Protein AF-A0A1S3DI60-F1 (afdb_monomer)

InterPro domains:
  IPR044938 Enhancer of mRNA-decapping protein 4, conserved C-terminal domain superfamily [G3DSA:1.10.220.100] (53-139)
  IPR045152 Enhancer of mRNA-decapping protein 4-like [PTHR15598] (5-137)
  IPR049404 Enhancer of mRNA-decapping protein 4, C-terminal [PF21289] (8-128)

Sequence (140 aa):
MQLIQNQIKSFLSKKQYNAAFQQALTAQNLSLVLYVCENVDPSTLFDINPCPLEQPVLISLIQQIGGDLANQSILKCSYIDEALGALDIQHSSTREHVPKVLLSTLTKLKSFSVAQPNHPAIKHVKKLERVIQGVLRDFE

Solvent-accessible surface area (backbone atoms only — not comparable to full-atom 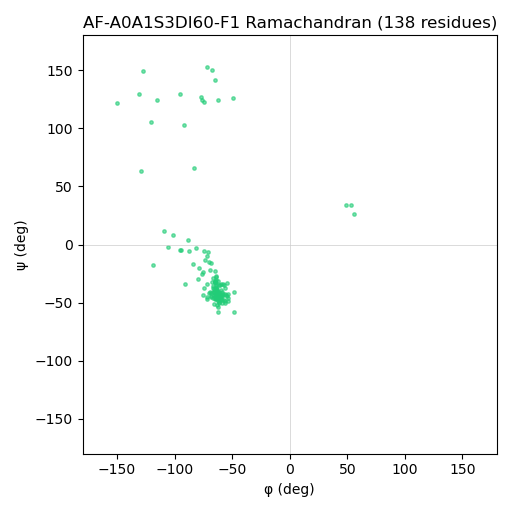values): 7930 Å² total; per-residue (Å²): 115,69,67,62,55,52,51,33,52,55,25,52,77,70,67,36,53,38,61,25,51,46,56,21,57,74,64,73,35,68,71,50,41,48,52,52,56,75,75,42,58,56,68,70,51,64,68,37,85,75,60,62,59,50,69,68,50,40,54,52,47,41,45,59,48,44,66,56,60,92,63,65,35,54,62,43,44,52,45,41,54,54,41,57,73,71,52,62,73,80,39,86,93,39,41,84,50,48,58,60,44,48,54,54,31,43,53,44,44,52,53,48,48,69,77,39,70,84,45,92,42,37,68,52,44,58,48,49,46,52,51,48,57,51,60,50,59,80,75,113

Structure (mmCIF, N/CA/C/O backbone):
data_AF-A0A1S3DI60-F1
#
_entry.id   AF-A0A1S3DI60-F1
#
loop_
_atom_site.group_PDB
_atom_site.id
_atom_site.type_symbol
_atom_site.label_atom_id
_atom_site.label_alt_id
_atom_site.label_comp_id
_atom_site.label_asym_id
_atom_site.label_entity_id
_atom_site.label_seq_id
_atom_site.pdbx_PDB_ins_code
_atom_site.Cartn_x
_atom_site.Cartn_y
_atom_site.Cartn_z
_atom_site.occupancy
_atom_site.B_iso_or_equiv
_atom_site.auth_seq_id
_atom_site.auth_comp_id
_atom_site.auth_asym_id
_atom_site.auth_atom_id
_atom_site.pdbx_PDB_model_num
ATOM 1 N N . MET A 1 1 ? 9.057 10.406 17.364 1.00 57.44 1 MET A N 1
ATOM 2 C CA . MET A 1 1 ? 8.714 9.233 16.521 1.00 57.44 1 MET A CA 1
ATOM 3 C C . MET A 1 1 ? 8.063 8.082 17.293 1.00 57.44 1 MET A C 1
ATOM 5 O O . MET A 1 1 ? 7.068 7.573 16.801 1.00 57.44 1 MET A O 1
ATOM 9 N N . GLN A 1 2 ? 8.536 7.691 18.488 1.00 69.31 2 GLN A N 1
ATOM 10 C CA . GLN A 1 2 ? 7.990 6.525 19.220 1.00 69.31 2 GLN A CA 1
ATOM 11 C C . GLN A 1 2 ? 6.489 6.607 19.572 1.00 69.31 2 GLN A C 1
ATOM 13 O O . GLN A 1 2 ? 5.805 5.589 19.534 1.00 69.31 2 GLN A O 1
ATOM 18 N N . LEU A 1 3 ? 5.946 7.798 19.864 1.00 81.81 3 LEU A N 1
ATOM 19 C CA . LEU A 1 3 ? 4.536 7.943 20.261 1.00 81.81 3 LEU A CA 1
ATOM 20 C C . LEU A 1 3 ? 3.556 7.552 19.139 1.00 81.81 3 LEU A C 1
ATOM 22 O O . LEU A 1 3 ? 2.615 6.802 19.381 1.00 81.81 3 LEU A O 1
ATOM 26 N N . ILE A 1 4 ? 3.816 8.006 17.909 1.00 87.19 4 ILE A N 1
ATOM 27 C CA . ILE A 1 4 ? 2.961 7.728 16.744 1.00 87.19 4 ILE A CA 1
ATOM 28 C C . ILE A 1 4 ? 2.975 6.230 16.428 1.00 87.19 4 ILE A C 1
ATOM 30 O O . ILE A 1 4 ? 1.930 5.623 16.219 1.00 87.19 4 ILE A O 1
ATOM 34 N N . GLN A 1 5 ? 4.153 5.604 16.466 1.00 87.56 5 GLN A N 1
ATOM 35 C CA . GLN A 1 5 ? 4.272 4.167 16.234 1.00 87.56 5 GLN A CA 1
ATOM 36 C C . GLN A 1 5 ? 3.540 3.346 17.310 1.00 87.56 5 GLN A C 1
ATOM 38 O O . GLN A 1 5 ? 2.918 2.337 16.989 1.00 87.56 5 GLN A O 1
ATOM 43 N N . ASN A 1 6 ? 3.556 3.781 18.574 1.00 90.56 6 ASN A N 1
ATOM 44 C CA . ASN A 1 6 ? 2.796 3.127 19.644 1.00 90.56 6 ASN A CA 1
ATOM 45 C C . ASN A 1 6 ? 1.278 3.259 19.446 1.00 90.56 6 ASN A C 1
ATOM 47 O O . ASN A 1 6 ? 0.544 2.302 19.691 1.00 90.56 6 ASN A O 1
ATOM 51 N N . GLN A 1 7 ? 0.804 4.410 18.960 1.00 92.31 7 GLN A N 1
ATOM 52 C CA . GLN A 1 7 ? -0.604 4.595 18.592 1.00 92.31 7 GLN A CA 1
ATOM 53 C C . GLN A 1 7 ? -0.999 3.684 17.427 1.00 92.31 7 GLN A C 1
ATOM 55 O O . GLN A 1 7 ? -1.996 2.975 17.527 1.00 92.31 7 GLN A O 1
ATOM 60 N N . ILE A 1 8 ? -0.177 3.621 16.377 1.00 93.88 8 ILE A N 1
ATOM 61 C CA . ILE A 1 8 ? -0.371 2.704 15.246 1.00 93.88 8 ILE A CA 1
ATOM 62 C C . ILE A 1 8 ? -0.459 1.254 15.735 1.00 93.88 8 ILE A C 1
ATOM 64 O O . ILE A 1 8 ? -1.405 0.552 15.392 1.00 93.88 8 ILE A O 1
ATOM 68 N N . LYS A 1 9 ? 0.468 0.810 16.593 1.00 93.31 9 LYS A N 1
ATOM 69 C CA . LYS A 1 9 ? 0.432 -0.536 17.193 1.00 93.31 9 LYS A CA 1
ATOM 70 C C . LYS A 1 9 ? -0.875 -0.807 17.942 1.00 93.31 9 LYS A C 1
ATOM 72 O O . LYS A 1 9 ? -1.433 -1.891 17.815 1.00 93.31 9 LYS A O 1
ATOM 77 N N . SER A 1 10 ? -1.363 0.175 18.701 1.00 94.88 10 SER A N 1
ATOM 78 C CA . SER A 1 10 ? -2.636 0.083 19.426 1.00 94.88 10 SER A CA 1
ATOM 79 C C . SER A 1 10 ? -3.838 -0.024 18.480 1.00 94.88 10 SER A C 1
ATOM 81 O O . SER A 1 10 ? -4.749 -0.809 18.730 1.00 94.88 10 SER A O 1
ATOM 83 N N . PHE A 1 11 ? -3.837 0.711 17.364 1.00 95.62 11 PHE A N 1
ATOM 84 C CA . PHE A 1 11 ? -4.875 0.578 16.340 1.00 95.62 11 PHE A CA 1
ATOM 85 C C . PHE A 1 11 ? -4.832 -0.794 15.660 1.00 95.62 11 PHE A C 1
ATOM 87 O O . PHE A 1 11 ? -5.870 -1.437 15.517 1.00 95.62 11 PHE A O 1
ATOM 94 N N . LEU A 1 12 ? -3.639 -1.282 15.311 1.00 94.00 12 LEU A N 1
ATOM 95 C CA . LEU A 1 12 ? -3.457 -2.590 14.678 1.00 94.00 12 LEU A CA 1
ATOM 96 C C . LEU A 1 12 ? -3.910 -3.747 15.576 1.00 94.00 12 LEU A C 1
ATOM 98 O O . LEU A 1 12 ? -4.613 -4.636 15.101 1.00 94.00 12 LEU A O 1
ATOM 102 N N . SER A 1 13 ? -3.596 -3.719 16.876 1.00 93.56 13 SER A N 1
ATOM 103 C CA . SER A 1 13 ? -4.039 -4.769 17.809 1.00 93.56 13 SER A CA 1
ATOM 104 C C . SER A 1 13 ? -5.561 -4.818 17.972 1.00 93.56 13 SER A C 1
ATOM 106 O O . SER A 1 13 ? -6.129 -5.884 18.203 1.00 93.56 13 SER A O 1
ATOM 108 N N . LYS A 1 14 ? -6.232 -3.677 17.790 1.00 93.88 14 LYS A N 1
ATOM 109 C CA . LYS A 1 14 ? -7.695 -3.550 17.787 1.00 93.88 14 LYS A CA 1
ATOM 110 C C . LYS A 1 14 ? -8.326 -3.768 16.409 1.00 93.88 14 LYS A C 1
ATOM 112 O O . LYS A 1 14 ? -9.531 -3.577 16.276 1.00 93.88 14 LYS A O 1
ATOM 117 N N . LYS A 1 15 ? -7.537 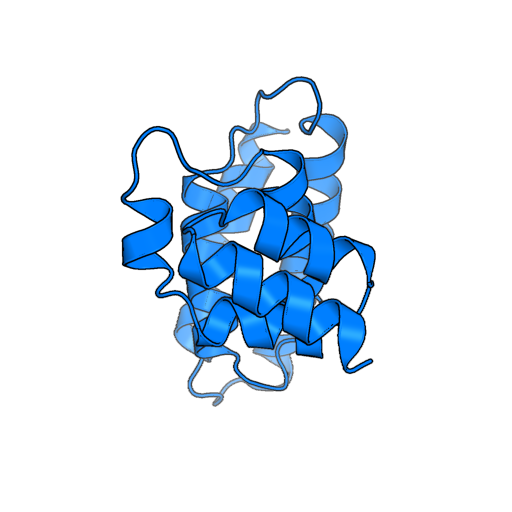-4.129 15.386 1.00 90.94 15 LYS A N 1
ATOM 118 C CA . LYS A 1 15 ? -7.968 -4.239 13.978 1.00 90.94 15 LYS A CA 1
ATOM 119 C C . LYS A 1 15 ? -8.591 -2.948 13.421 1.00 90.94 15 LYS A C 1
ATOM 121 O O . LYS A 1 15 ? -9.386 -2.977 12.488 1.00 90.94 15 LYS A O 1
ATOM 126 N N . GLN A 1 16 ? -8.223 -1.794 13.977 1.00 94.44 16 GLN A N 1
ATOM 127 C CA . GLN A 1 16 ? -8.642 -0.476 13.499 1.00 94.44 16 GLN A CA 1
ATOM 128 C C . GLN A 1 16 ? -7.733 -0.036 12.344 1.00 94.44 16 GLN A C 1
ATOM 130 O O . GLN A 1 16 ? -6.954 0.910 12.470 1.00 94.44 16 GLN A O 1
ATOM 135 N N . TYR A 1 17 ? -7.801 -0.758 11.222 1.00 95.31 17 TYR A N 1
ATOM 136 C CA . TYR A 1 17 ? -6.876 -0.585 10.099 1.00 95.31 17 TYR A CA 1
ATOM 137 C C . TYR A 1 17 ? -6.922 0.827 9.509 1.00 95.31 17 TYR A C 1
ATOM 139 O O . TYR A 1 17 ? -5.866 1.441 9.372 1.00 95.31 17 TYR A O 1
ATOM 147 N N . ASN A 1 18 ? -8.115 1.382 9.253 1.00 94.88 18 ASN A N 1
ATOM 148 C CA . ASN A 1 18 ? -8.249 2.744 8.720 1.00 94.88 18 ASN A CA 1
ATOM 149 C C . ASN A 1 18 ? -7.492 3.767 9.572 1.00 94.88 18 ASN A C 1
ATOM 151 O O . ASN A 1 18 ? -6.687 4.531 9.053 1.00 94.88 18 ASN A O 1
ATOM 155 N N . ALA A 1 19 ? -7.688 3.723 10.894 1.00 95.31 19 ALA A N 1
ATOM 156 C CA . ALA A 1 19 ? -7.037 4.636 11.827 1.00 95.31 19 ALA A CA 1
ATOM 157 C C . ALA A 1 19 ? -5.510 4.454 11.839 1.00 95.31 19 ALA A C 1
ATOM 159 O O . ALA A 1 19 ? -4.773 5.438 11.884 1.00 95.31 19 ALA A O 1
ATOM 160 N N . ALA A 1 20 ? -5.023 3.211 11.751 1.00 95.94 20 ALA A N 1
ATOM 161 C CA . ALA A 1 20 ? -3.592 2.924 11.670 1.00 95.94 20 ALA A CA 1
ATOM 162 C C . ALA A 1 20 ? -2.963 3.523 10.399 1.00 95.94 20 ALA A C 1
ATOM 164 O O . ALA A 1 20 ? -1.951 4.224 10.484 1.00 95.94 20 ALA A O 1
ATOM 165 N N . PHE A 1 21 ? -3.585 3.296 9.238 1.00 95.44 21 PHE A N 1
ATOM 166 C CA . PHE A 1 21 ? -3.131 3.853 7.963 1.00 95.44 21 PHE A CA 1
ATOM 167 C C . PHE A 1 21 ? -3.238 5.376 7.944 1.00 95.44 21 PHE A C 1
ATOM 169 O O . PHE A 1 21 ? -2.270 6.047 7.604 1.00 95.44 21 PHE A O 1
ATOM 176 N N . GLN A 1 22 ? -4.366 5.940 8.370 1.00 95.06 22 GLN A N 1
ATOM 177 C CA . GLN A 1 22 ? -4.576 7.384 8.423 1.00 95.06 22 GLN A CA 1
ATOM 178 C C . GLN A 1 22 ? -3.532 8.072 9.309 1.00 95.06 22 GLN A C 1
ATOM 180 O O . GLN A 1 22 ? -2.946 9.080 8.907 1.00 95.06 22 GLN A O 1
ATOM 185 N N . GLN A 1 23 ? -3.238 7.505 10.482 1.00 94.50 23 GLN A N 1
ATOM 186 C CA . GLN A 1 23 ? -2.213 8.022 11.387 1.00 94.50 23 GLN A CA 1
ATOM 187 C C . GLN A 1 23 ? -0.811 7.988 10.758 1.00 94.50 23 GLN A C 1
ATOM 189 O O . GLN A 1 23 ? -0.045 8.943 10.912 1.00 94.50 23 GLN A O 1
ATOM 194 N N . ALA A 1 24 ? -0.472 6.913 10.040 1.00 93.81 24 ALA A N 1
ATOM 195 C CA . ALA A 1 24 ? 0.805 6.790 9.341 1.00 93.81 24 ALA A CA 1
ATOM 196 C C . ALA A 1 24 ? 0.918 7.768 8.158 1.00 93.81 24 ALA A C 1
ATOM 198 O O . ALA A 1 24 ? 1.928 8.459 8.021 1.00 93.81 24 ALA A O 1
ATOM 199 N N . LEU A 1 25 ? -0.134 7.876 7.343 1.00 93.19 25 LEU A N 1
ATOM 200 C CA . LEU A 1 25 ? -0.179 8.733 6.157 1.00 93.19 25 LEU A CA 1
ATOM 201 C C . LEU A 1 25 ? -0.121 10.218 6.530 1.00 93.19 25 LEU A C 1
ATOM 203 O O . LEU A 1 25 ? 0.615 10.979 5.901 1.00 93.19 25 LEU A O 1
ATOM 207 N N . THR A 1 26 ? -0.823 10.619 7.594 1.00 92.19 26 THR A N 1
ATOM 208 C CA . THR A 1 26 ? -0.842 12.008 8.092 1.00 92.19 26 THR A CA 1
ATOM 209 C C . THR A 1 26 ? 0.521 12.437 8.635 1.00 92.19 26 THR A C 1
ATOM 211 O O . THR A 1 26 ? 0.892 13.605 8.548 1.00 92.19 26 THR A O 1
ATOM 214 N N . ALA A 1 27 ? 1.312 11.489 9.146 1.00 90.62 27 ALA A N 1
ATOM 215 C CA . ALA A 1 27 ? 2.678 11.750 9.588 1.00 90.62 27 ALA A CA 1
ATOM 216 C C . ALA A 1 27 ? 3.657 12.011 8.424 1.00 90.62 27 ALA A C 1
ATOM 218 O O . ALA A 1 27 ? 4.812 12.344 8.691 1.00 90.62 27 ALA A O 1
ATOM 219 N N . GLN A 1 28 ? 3.220 11.846 7.162 1.00 86.75 28 GLN A N 1
ATOM 220 C CA . GLN A 1 28 ? 4.018 12.032 5.939 1.00 86.75 28 GLN A CA 1
ATOM 221 C C . GLN A 1 28 ? 5.370 11.303 5.991 1.00 86.75 28 GLN A C 1
ATOM 223 O O . GLN A 1 28 ? 6.383 11.769 5.473 1.00 86.75 28 GLN A O 1
ATOM 228 N N . ASN A 1 29 ? 5.391 10.150 6.659 1.00 88.69 29 ASN A N 1
ATOM 229 C CA . ASN A 1 29 ? 6.594 9.372 6.888 1.00 88.69 29 ASN A CA 1
ATOM 230 C C . ASN A 1 29 ? 6.413 7.984 6.279 1.00 88.69 29 ASN A C 1
ATOM 232 O O . ASN A 1 29 ? 5.725 7.130 6.844 1.00 88.69 29 ASN A O 1
ATOM 236 N N . LEU A 1 30 ? 7.081 7.756 5.147 1.00 89.94 30 LEU A N 1
ATOM 237 C CA . LEU A 1 30 ? 7.002 6.493 4.419 1.00 89.94 30 LEU A CA 1
ATOM 238 C C . LEU A 1 30 ? 7.418 5.297 5.285 1.00 89.94 30 LEU A C 1
ATOM 240 O O . LEU A 1 30 ? 6.822 4.234 5.161 1.00 89.94 30 LEU A O 1
ATOM 244 N N . SER A 1 31 ? 8.369 5.459 6.208 1.00 90.81 31 SER A N 1
ATOM 245 C CA . SER A 1 31 ? 8.776 4.378 7.114 1.00 90.81 31 SER A CA 1
ATOM 246 C C . SER A 1 31 ? 7.649 3.954 8.059 1.00 90.81 31 SER A C 1
ATOM 248 O O . SER A 1 31 ? 7.555 2.779 8.396 1.00 90.81 31 SER A O 1
ATOM 250 N N . LEU A 1 32 ? 6.769 4.876 8.473 1.00 92.56 32 LEU A N 1
ATOM 251 C CA . LEU A 1 32 ? 5.591 4.531 9.279 1.00 92.56 32 LEU A CA 1
ATOM 252 C C . LEU A 1 32 ? 4.512 3.843 8.442 1.00 92.56 32 LEU A C 1
ATOM 254 O O . LEU A 1 32 ? 3.870 2.921 8.933 1.00 92.56 32 LEU A O 1
ATOM 258 N N . VAL A 1 33 ? 4.326 4.260 7.189 1.00 93.88 33 VAL A N 1
ATOM 259 C CA . VAL A 1 33 ? 3.393 3.589 6.273 1.00 93.88 33 VAL A CA 1
ATOM 260 C C . VAL A 1 33 ? 3.864 2.171 5.981 1.00 93.88 33 VAL A C 1
ATOM 262 O O . VAL A 1 33 ? 3.082 1.237 6.104 1.00 93.88 33 VAL A O 1
ATOM 265 N N . LEU A 1 34 ? 5.154 1.990 5.689 1.00 93.25 34 LEU A N 1
ATOM 266 C CA . LEU A 1 34 ? 5.733 0.666 5.480 1.00 93.25 34 LEU A CA 1
ATOM 267 C C . LEU A 1 34 ? 5.666 -0.187 6.739 1.00 93.25 34 LEU A C 1
ATOM 269 O O . LEU A 1 34 ? 5.311 -1.351 6.638 1.00 93.25 34 LEU A O 1
ATOM 273 N N . TYR A 1 35 ? 5.877 0.397 7.921 1.00 93.75 35 TYR A N 1
ATOM 274 C CA . TYR A 1 35 ? 5.649 -0.311 9.178 1.00 93.75 35 TYR A CA 1
ATOM 275 C C . TYR A 1 35 ? 4.215 -0.862 9.271 1.00 93.75 35 TYR A C 1
ATOM 277 O O . TYR A 1 35 ? 4.031 -2.009 9.667 1.00 93.75 35 TYR A O 1
ATOM 285 N N . VAL A 1 36 ? 3.190 -0.089 8.890 1.00 94.62 36 VAL A N 1
ATOM 286 C CA . VAL A 1 36 ? 1.806 -0.598 8.848 1.00 94.62 36 VAL A CA 1
ATOM 287 C C . VAL A 1 36 ? 1.665 -1.712 7.808 1.00 94.62 36 VAL A C 1
ATOM 289 O O . VAL A 1 36 ? 1.131 -2.767 8.140 1.00 94.62 36 VAL A O 1
ATOM 292 N N . CYS A 1 37 ? 2.184 -1.507 6.594 1.00 94.31 37 CYS A N 1
ATOM 293 C CA . CYS A 1 37 ? 2.121 -2.485 5.505 1.00 94.31 37 CYS A CA 1
ATOM 294 C C . CYS A 1 37 ? 2.852 -3.802 5.810 1.00 94.31 37 CYS A C 1
ATOM 296 O O . CYS A 1 37 ? 2.464 -4.848 5.318 1.00 94.31 37 CYS A O 1
ATOM 298 N N . GLU A 1 38 ? 3.923 -3.777 6.599 1.00 94.12 38 GLU A N 1
ATOM 299 C CA . GLU A 1 38 ? 4.654 -4.984 7.005 1.00 94.12 38 GLU A CA 1
ATOM 300 C C . GLU A 1 38 ? 3.914 -5.775 8.093 1.00 94.12 38 GLU A C 1
ATOM 302 O O . GLU A 1 38 ? 4.119 -6.978 8.236 1.00 94.12 38 GLU A O 1
ATOM 307 N N . ASN A 1 39 ? 3.073 -5.104 8.886 1.00 94.06 39 ASN A N 1
ATOM 308 C CA . ASN A 1 39 ? 2.342 -5.710 10.003 1.00 94.06 39 ASN A CA 1
ATOM 309 C C . ASN A 1 39 ? 0.931 -6.179 9.620 1.00 94.06 39 ASN A C 1
ATOM 311 O O . ASN A 1 39 ? 0.229 -6.750 10.457 1.00 94.06 39 ASN A O 1
ATOM 315 N N . VAL A 1 40 ? 0.495 -5.915 8.390 1.00 94.19 40 VAL A N 1
ATOM 316 C CA . VAL A 1 40 ? -0.827 -6.278 7.885 1.00 94.19 40 VAL A CA 1
ATOM 317 C C . VAL A 1 40 ? -0.637 -6.961 6.539 1.00 94.19 40 VAL A C 1
ATOM 319 O O . VAL A 1 40 ? 0.056 -6.441 5.678 1.00 94.19 40 VAL A O 1
ATOM 322 N N . ASP A 1 41 ? -1.233 -8.133 6.344 1.00 93.00 41 ASP A N 1
ATOM 323 C CA . ASP A 1 41 ? -1.188 -8.773 5.032 1.00 93.00 41 ASP A CA 1
ATOM 324 C C . ASP A 1 41 ? -2.201 -8.086 4.094 1.00 93.00 41 ASP A C 1
ATOM 326 O O . ASP A 1 41 ? -3.371 -7.956 4.478 1.00 93.00 41 ASP A O 1
ATOM 330 N N . PRO A 1 42 ? -1.789 -7.618 2.898 1.00 92.69 42 PRO A N 1
ATOM 331 C CA . PRO A 1 42 ? -2.674 -6.886 2.001 1.00 92.69 42 PRO A CA 1
ATOM 332 C C . PRO A 1 42 ? -3.875 -7.736 1.570 1.00 92.69 42 PRO A C 1
ATOM 334 O O . PRO A 1 42 ? -4.998 -7.252 1.665 1.00 92.69 42 PRO A O 1
ATOM 337 N N . SER A 1 43 ? -3.692 -9.010 1.215 1.00 90.38 43 SER A N 1
ATOM 338 C CA . SER A 1 43 ? -4.813 -9.867 0.812 1.00 90.38 43 SER A CA 1
ATOM 339 C C . SER A 1 43 ? -5.831 -10.015 1.946 1.00 90.38 43 SER A C 1
ATOM 341 O O . SER A 1 43 ? -7.017 -9.782 1.740 1.00 90.38 43 SER A O 1
ATOM 343 N N . THR A 1 44 ? -5.382 -10.245 3.187 1.00 91.00 44 THR A N 1
ATOM 344 C CA . THR A 1 44 ? -6.310 -10.313 4.335 1.00 91.00 44 THR A CA 1
ATOM 345 C C . THR A 1 44 ? -7.022 -8.995 4.640 1.00 91.00 44 THR A C 1
ATOM 347 O O . THR A 1 44 ? -8.147 -9.011 5.134 1.00 91.00 44 THR A O 1
ATOM 350 N N . LEU A 1 45 ? -6.372 -7.853 4.397 1.00 94.00 45 LEU A N 1
ATOM 351 C CA . LEU A 1 45 ? -6.944 -6.535 4.659 1.00 94.00 45 LEU A CA 1
ATOM 352 C C . LEU A 1 45 ? -8.045 -6.196 3.655 1.00 94.00 45 LEU A C 1
ATOM 354 O O . LEU A 1 45 ? -9.092 -5.683 4.050 1.00 94.00 45 LEU A O 1
ATOM 358 N N . PHE A 1 46 ? -7.783 -6.455 2.375 1.00 93.31 46 PHE A N 1
ATOM 359 C CA . PHE A 1 46 ? -8.675 -6.117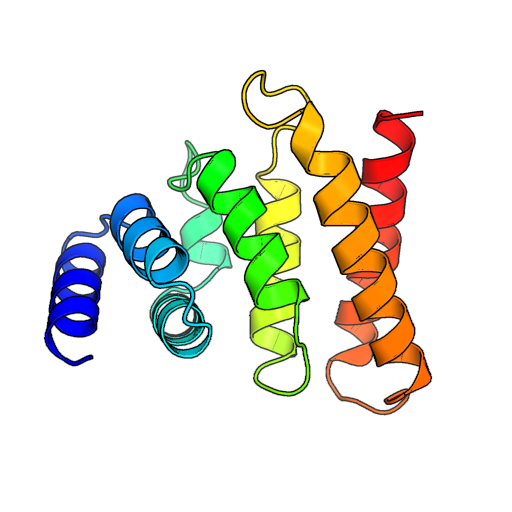 1.270 1.00 93.31 46 PHE A CA 1
ATOM 360 C C . PHE A 1 46 ? -9.770 -7.175 1.031 1.00 93.31 46 PHE A C 1
ATOM 362 O O . PHE A 1 46 ? -10.806 -6.833 0.468 1.00 93.31 46 PHE A O 1
ATOM 369 N N . ASP A 1 47 ? -9.624 -8.398 1.563 1.00 92.31 47 ASP A N 1
ATOM 370 C CA . ASP A 1 47 ? -10.689 -9.421 1.609 1.00 92.31 47 ASP A CA 1
ATOM 371 C C . ASP A 1 47 ? -11.835 -9.079 2.589 1.00 92.31 47 ASP A C 1
ATOM 373 O O . ASP A 1 47 ? -12.908 -9.691 2.554 1.00 92.31 47 ASP A O 1
ATOM 377 N N . ILE A 1 48 ? -11.641 -8.110 3.492 1.00 90.56 48 ILE A N 1
ATOM 378 C CA . ILE A 1 48 ? -12.681 -7.672 4.434 1.00 90.56 48 ILE A CA 1
ATOM 379 C C . ILE A 1 48 ? -13.715 -6.829 3.678 1.00 90.56 48 ILE A C 1
ATOM 381 O O . ILE A 1 48 ? -13.382 -5.789 3.116 1.00 90.56 48 ILE A O 1
ATOM 385 N N . ASN A 1 49 ? -14.987 -7.240 3.717 1.00 85.94 49 ASN A N 1
ATOM 386 C CA . ASN A 1 49 ? -16.092 -6.530 3.070 1.00 85.94 49 ASN A CA 1
ATOM 387 C C . ASN A 1 49 ? -17.099 -5.986 4.111 1.00 85.94 49 ASN A C 1
ATOM 389 O O . ASN A 1 49 ? -17.638 -6.786 4.886 1.00 85.94 49 ASN A O 1
ATOM 393 N N . PRO A 1 50 ? -17.401 -4.670 4.137 1.00 85.44 50 PRO A N 1
ATOM 394 C CA . PRO A 1 50 ? -16.844 -3.611 3.283 1.00 85.44 50 PRO A CA 1
ATOM 395 C C . PRO A 1 50 ? -15.358 -3.342 3.555 1.00 85.44 50 PRO A C 1
ATOM 397 O O . PRO A 1 50 ? -14.907 -3.511 4.690 1.00 85.44 50 PRO A O 1
ATOM 400 N N . CYS A 1 51 ? -14.624 -2.912 2.516 1.00 90.50 51 CYS A N 1
ATOM 401 C CA . CYS A 1 51 ? -13.196 -2.589 2.609 1.00 90.50 51 CYS A CA 1
ATOM 402 C C . CYS A 1 51 ? -12.948 -1.660 3.808 1.00 90.50 51 CYS A C 1
ATOM 404 O O . CYS A 1 51 ? -13.591 -0.610 3.911 1.00 90.50 51 CYS A O 1
ATOM 406 N N . PRO A 1 52 ? -12.034 -2.018 4.727 1.00 91.88 52 PRO A N 1
ATOM 407 C CA . PRO A 1 52 ? -11.851 -1.280 5.966 1.00 91.88 52 PRO A CA 1
ATOM 408 C C . PRO A 1 52 ? -11.140 0.055 5.751 1.00 91.88 52 PRO A C 1
ATOM 410 O O . PRO A 1 52 ? -11.109 0.855 6.679 1.00 91.88 52 PRO A O 1
ATOM 413 N N . LEU A 1 53 ? -10.531 0.290 4.584 1.00 94.81 53 LEU A N 1
ATOM 414 C CA . LEU A 1 53 ? -9.852 1.541 4.259 1.00 94.81 53 LEU A CA 1
ATOM 415 C C . LEU A 1 53 ? -10.782 2.479 3.491 1.00 94.81 53 LEU A C 1
ATOM 417 O O . LEU A 1 53 ? -11.359 2.113 2.469 1.00 94.81 53 LEU A O 1
ATOM 421 N N . GLU A 1 54 ? -10.874 3.719 3.958 1.00 94.81 54 GLU A N 1
ATOM 422 C CA . GLU A 1 54 ? -11.659 4.750 3.285 1.00 94.81 54 GLU A CA 1
ATOM 423 C C . GLU A 1 54 ? -10.993 5.211 1.979 1.00 94.81 54 GLU A C 1
ATOM 425 O O . GLU A 1 54 ? -9.768 5.213 1.837 1.00 94.81 54 GLU A O 1
ATOM 430 N N . GLN A 1 55 ? -11.796 5.693 1.028 1.00 94.56 55 GLN A N 1
ATOM 431 C CA . GLN A 1 55 ? -11.319 6.126 -0.293 1.00 94.56 55 GLN A CA 1
ATOM 432 C C . GLN A 1 55 ? -10.169 7.161 -0.240 1.00 94.56 55 GLN A C 1
ATOM 434 O O . GLN A 1 55 ? -9.184 6.997 -0.968 1.00 94.56 55 GLN A O 1
ATOM 439 N N . PRO A 1 56 ? -10.192 8.193 0.633 1.00 93.88 56 PRO A N 1
ATOM 440 C CA . PRO A 1 56 ? -9.063 9.120 0.766 1.00 93.88 56 PRO A CA 1
ATOM 441 C C . PRO A 1 56 ? -7.786 8.454 1.297 1.00 93.88 56 PRO A C 1
ATOM 443 O O . PRO A 1 56 ? -6.677 8.845 0.917 1.00 93.88 56 PRO A O 1
ATOM 446 N N . VAL A 1 57 ? -7.932 7.444 2.161 1.00 95.31 57 VAL A N 1
ATOM 447 C CA . VAL A 1 57 ? -6.821 6.659 2.715 1.00 95.31 57 VAL A CA 1
ATOM 448 C C . VAL A 1 57 ? -6.202 5.785 1.626 1.00 95.31 57 VAL A C 1
ATOM 450 O O . VAL A 1 57 ? -4.980 5.769 1.510 1.00 95.31 57 VAL A O 1
ATOM 453 N N . LEU A 1 58 ? -7.013 5.150 0.771 1.00 95.19 58 LEU A N 1
ATOM 454 C CA . LEU A 1 58 ? -6.538 4.374 -0.385 1.00 95.19 58 LEU A CA 1
ATOM 455 C C . LEU A 1 58 ? -5.708 5.224 -1.352 1.00 95.19 58 LEU A C 1
ATOM 457 O O . LEU A 1 58 ? -4.582 4.863 -1.696 1.00 95.19 58 LEU A O 1
ATOM 461 N N . ILE A 1 59 ? -6.228 6.388 -1.749 1.00 94.31 59 ILE A N 1
ATOM 462 C CA . ILE A 1 59 ? -5.523 7.300 -2.659 1.00 94.31 59 ILE A CA 1
ATOM 463 C C . ILE A 1 59 ? -4.216 7.800 -2.042 1.00 94.31 59 ILE A C 1
ATOM 465 O O . ILE A 1 59 ? -3.172 7.785 -2.700 1.00 94.31 59 ILE A O 1
ATOM 469 N N . SER A 1 60 ? -4.251 8.192 -0.768 1.00 94.50 60 SER A N 1
ATOM 470 C CA . SER A 1 60 ? -3.060 8.653 -0.048 1.00 94.50 60 SER A CA 1
ATOM 471 C C . SER A 1 60 ? -2.016 7.541 0.099 1.00 94.50 60 SER A C 1
ATOM 473 O O . SER A 1 60 ? -0.816 7.797 -0.030 1.00 94.50 60 SER A O 1
ATOM 475 N N . LEU A 1 61 ? -2.458 6.298 0.317 1.00 95.50 61 LEU A N 1
ATOM 476 C CA . LEU A 1 61 ? -1.597 5.122 0.378 1.00 95.50 61 LEU A CA 1
ATOM 477 C C . LEU A 1 61 ? -0.892 4.891 -0.959 1.00 95.50 61 LEU A C 1
ATOM 479 O O . LEU A 1 61 ? 0.339 4.865 -0.982 1.00 95.50 61 LEU A O 1
ATOM 483 N N . ILE A 1 62 ? -1.646 4.816 -2.064 1.00 95.38 62 ILE A N 1
ATOM 484 C CA . ILE A 1 62 ? -1.105 4.663 -3.427 1.00 95.38 62 ILE A CA 1
ATOM 485 C C . ILE A 1 62 ? -0.091 5.772 -3.727 1.00 95.38 62 ILE A C 1
ATOM 487 O O . ILE A 1 62 ? 0.994 5.497 -4.242 1.00 95.38 62 ILE A O 1
ATOM 491 N N . GLN A 1 63 ? -0.414 7.019 -3.377 1.00 93.19 63 GLN A N 1
ATOM 492 C CA . GLN A 1 63 ? 0.456 8.168 -3.608 1.00 93.19 63 GLN A CA 1
ATOM 493 C C . GLN A 1 63 ? 1.791 8.059 -2.857 1.00 93.19 63 GLN A C 1
ATOM 495 O O . GLN A 1 63 ? 2.843 8.323 -3.447 1.00 93.19 63 GLN A O 1
ATOM 500 N N . GLN A 1 64 ? 1.766 7.698 -1.567 1.00 92.94 64 GLN A N 1
ATOM 501 C CA . GLN A 1 64 ? 2.982 7.630 -0.753 1.00 92.94 64 GLN A CA 1
ATOM 502 C C . GLN A 1 64 ? 3.863 6.438 -1.134 1.00 92.94 64 GLN A C 1
ATOM 504 O O . GLN A 1 64 ? 5.062 6.621 -1.346 1.00 92.94 64 GLN A O 1
ATOM 509 N N . ILE A 1 65 ? 3.301 5.232 -1.279 1.00 92.50 65 ILE A N 1
ATOM 510 C CA . ILE A 1 65 ? 4.109 4.034 -1.569 1.00 92.50 65 ILE A CA 1
ATOM 511 C C . ILE A 1 65 ? 4.498 3.924 -3.046 1.00 92.50 65 ILE A C 1
ATOM 513 O O . ILE A 1 65 ? 5.583 3.437 -3.353 1.00 92.50 65 ILE A O 1
ATOM 517 N N . GLY A 1 66 ? 3.672 4.439 -3.960 1.00 89.00 66 GLY A N 1
ATOM 518 C CA . GLY A 1 66 ? 4.028 4.612 -5.371 1.00 89.00 66 GLY A CA 1
ATOM 519 C C . GLY A 1 66 ? 5.035 5.742 -5.601 1.00 89.00 66 GLY A C 1
ATOM 520 O O . GLY A 1 66 ? 5.560 5.891 -6.703 1.00 89.00 66 GLY A O 1
ATOM 521 N N . GLY A 1 67 ? 5.313 6.543 -4.566 1.00 86.19 67 GLY A N 1
ATOM 522 C CA . GLY A 1 67 ? 6.285 7.630 -4.577 1.00 86.19 67 GLY A CA 1
ATOM 523 C C . GLY A 1 67 ? 7.733 7.176 -4.734 1.00 86.19 67 GLY A C 1
ATOM 524 O O . GLY A 1 67 ? 8.510 7.855 -5.402 1.00 86.19 67 GLY A O 1
ATOM 525 N N . ASP A 1 68 ? 8.066 6.033 -4.142 1.00 85.19 68 ASP A N 1
ATOM 526 C CA . ASP A 1 68 ? 9.408 5.469 -4.134 1.00 85.19 68 ASP A CA 1
ATOM 527 C C . ASP A 1 68 ? 9.327 3.941 -4.066 1.00 85.19 68 ASP A C 1
ATOM 529 O O . ASP A 1 68 ? 8.783 3.379 -3.116 1.00 85.19 68 ASP A O 1
ATOM 533 N N . LEU A 1 69 ? 9.910 3.263 -5.052 1.00 86.81 69 LEU A N 1
ATOM 534 C CA . LEU A 1 69 ? 9.978 1.803 -5.130 1.00 86.81 69 LEU A CA 1
ATOM 535 C C . LEU A 1 69 ? 11.386 1.250 -4.888 1.00 86.81 69 LEU A C 1
ATOM 537 O O . LEU A 1 69 ? 11.602 0.065 -5.120 1.00 86.81 69 LEU A O 1
ATOM 541 N N . ALA A 1 70 ? 12.335 2.056 -4.405 1.00 82.38 70 ALA A N 1
ATOM 542 C CA . ALA A 1 70 ? 13.712 1.617 -4.171 1.00 82.38 70 ALA A CA 1
ATOM 543 C C . ALA A 1 70 ? 13.814 0.468 -3.155 1.00 82.38 70 ALA A C 1
ATOM 545 O O . ALA A 1 70 ? 14.640 -0.423 -3.314 1.00 82.38 70 ALA A O 1
ATOM 546 N N . ASN A 1 71 ? 12.941 0.466 -2.143 1.00 87.88 71 ASN A N 1
ATOM 547 C CA . ASN A 1 71 ? 12.902 -0.545 -1.086 1.00 87.88 71 ASN A CA 1
ATOM 548 C C . ASN A 1 71 ? 11.505 -1.148 -0.939 1.00 87.88 71 ASN A C 1
ATOM 550 O O . ASN A 1 71 ? 10.505 -0.453 -1.142 1.00 87.88 71 ASN A O 1
ATOM 554 N N . GLN A 1 72 ? 11.453 -2.419 -0.524 1.00 90.06 72 GLN A N 1
ATOM 555 C CA . GLN A 1 72 ? 10.218 -3.186 -0.293 1.00 90.06 72 GLN A CA 1
ATOM 556 C C . GLN A 1 72 ? 9.269 -3.185 -1.503 1.00 90.06 72 GLN A C 1
ATOM 558 O O . GLN A 1 72 ? 8.047 -3.171 -1.365 1.00 90.06 72 GLN A O 1
ATOM 563 N N . SER A 1 73 ? 9.827 -3.179 -2.714 1.00 92.81 73 SER A N 1
ATOM 564 C CA . SER A 1 73 ? 9.074 -2.914 -3.942 1.00 92.81 73 SER A CA 1
ATOM 565 C C . SER A 1 73 ? 7.966 -3.937 -4.189 1.00 92.81 73 SER A C 1
ATOM 567 O O . SER A 1 73 ? 6.915 -3.561 -4.685 1.00 92.81 73 SER A O 1
ATOM 569 N N . ILE A 1 74 ? 8.172 -5.211 -3.827 1.00 93.81 74 ILE A N 1
ATOM 570 C CA . ILE A 1 74 ? 7.146 -6.259 -3.970 1.00 93.81 74 ILE A CA 1
ATOM 571 C C . ILE A 1 74 ? 5.958 -5.969 -3.047 1.00 93.81 74 ILE A C 1
ATOM 573 O O . ILE A 1 74 ? 4.837 -5.896 -3.534 1.00 93.81 74 ILE A O 1
ATOM 577 N N . LEU A 1 75 ? 6.209 -5.717 -1.755 1.00 94.25 75 LEU A N 1
ATOM 578 C CA . LEU A 1 75 ? 5.166 -5.375 -0.781 1.00 94.25 75 LEU A CA 1
ATOM 579 C C . LEU A 1 75 ? 4.376 -4.142 -1.228 1.00 94.25 75 LEU A C 1
ATOM 581 O O . LEU A 1 75 ? 3.148 -4.165 -1.264 1.00 94.25 75 LEU A O 1
ATOM 585 N N . LYS A 1 76 ? 5.085 -3.082 -1.635 1.00 94.88 76 LYS A N 1
ATOM 586 C CA . LYS A 1 76 ? 4.464 -1.863 -2.164 1.00 94.88 76 LYS A CA 1
ATOM 587 C C . LYS A 1 76 ? 3.615 -2.156 -3.397 1.00 94.88 76 LYS A C 1
ATOM 589 O O . LYS A 1 76 ? 2.503 -1.655 -3.485 1.00 94.88 76 LYS A O 1
ATOM 594 N N . CYS A 1 77 ? 4.111 -2.973 -4.328 1.00 95.19 77 CYS A N 1
ATOM 595 C CA . CYS A 1 77 ? 3.347 -3.327 -5.520 1.00 95.19 77 CYS A CA 1
ATOM 596 C C . CYS A 1 77 ? 2.065 -4.091 -5.174 1.00 95.19 77 CYS A C 1
ATOM 598 O O . CYS A 1 77 ? 1.026 -3.757 -5.730 1.00 95.19 77 CYS A O 1
ATOM 600 N N . SER A 1 78 ? 2.118 -5.059 -4.253 1.00 95.38 78 SER A N 1
ATOM 601 C CA . SER A 1 78 ? 0.925 -5.788 -3.803 1.00 95.38 78 SER A CA 1
ATOM 602 C C . SER A 1 78 ? -0.103 -4.848 -3.175 1.00 95.38 78 SER A C 1
ATOM 604 O O . SER A 1 78 ? -1.272 -4.895 -3.530 1.00 95.38 78 SER A O 1
ATOM 606 N N . TYR A 1 79 ? 0.338 -3.928 -2.314 1.00 96.25 79 TYR A N 1
ATOM 607 C CA . TYR A 1 79 ? -0.551 -2.927 -1.723 1.00 96.25 79 TYR A CA 1
ATOM 608 C C . TYR A 1 79 ? -1.175 -1.981 -2.751 1.00 96.25 79 TYR A C 1
ATOM 610 O O . TYR A 1 79 ? -2.346 -1.643 -2.619 1.00 96.25 79 TYR A O 1
ATOM 618 N N . ILE A 1 80 ? -0.416 -1.541 -3.762 1.00 95.81 80 ILE A N 1
ATOM 619 C CA . ILE A 1 80 ? -0.963 -0.707 -4.842 1.00 95.81 80 ILE A CA 1
ATOM 620 C C . ILE A 1 80 ? -2.005 -1.500 -5.640 1.00 95.81 80 ILE A C 1
ATOM 622 O O . ILE A 1 80 ? -3.051 -0.948 -5.953 1.00 95.81 80 ILE A O 1
ATOM 626 N N . ASP A 1 81 ? -1.734 -2.765 -5.964 1.00 95.38 81 ASP A N 1
ATOM 627 C CA . ASP A 1 81 ? -2.632 -3.615 -6.759 1.00 95.38 81 ASP A CA 1
ATOM 628 C C . ASP A 1 81 ? -3.982 -3.816 -6.054 1.00 95.38 81 ASP A C 1
ATOM 630 O O . ASP A 1 81 ? -5.030 -3.539 -6.633 1.00 95.38 81 ASP A O 1
ATOM 634 N N . GLU A 1 82 ? -3.955 -4.189 -4.773 1.00 95.56 82 GLU A N 1
ATOM 635 C CA . GLU A 1 82 ? -5.169 -4.370 -3.968 1.00 95.56 82 GLU A CA 1
ATOM 636 C C . GLU A 1 82 ? -5.906 -3.041 -3.729 1.00 95.56 82 GLU A C 1
ATOM 638 O O . GLU A 1 82 ? -7.128 -2.956 -3.864 1.00 95.56 82 GLU A O 1
ATOM 643 N N . ALA A 1 83 ? -5.171 -1.955 -3.455 1.00 94.69 83 ALA A N 1
ATOM 644 C CA . ALA A 1 83 ? -5.770 -0.635 -3.274 1.00 94.69 83 ALA A CA 1
ATOM 645 C C . ALA A 1 83 ? -6.445 -0.116 -4.551 1.00 94.69 83 ALA A C 1
ATOM 647 O O . ALA A 1 83 ? -7.467 0.556 -4.452 1.00 94.69 83 ALA A O 1
ATOM 648 N N . LEU A 1 84 ? -5.901 -0.427 -5.734 1.00 93.75 84 LEU A N 1
ATOM 649 C CA . LEU A 1 84 ? -6.543 -0.129 -7.017 1.00 93.75 84 LEU A CA 1
ATOM 650 C C . LEU A 1 84 ? -7.835 -0.934 -7.200 1.00 93.75 84 LEU A C 1
ATOM 652 O O . LEU A 1 84 ? -8.800 -0.387 -7.721 1.00 93.75 84 LEU A O 1
ATOM 656 N N . GLY A 1 85 ? -7.870 -2.195 -6.758 1.00 92.75 85 GLY A N 1
ATOM 657 C CA . GLY A 1 85 ? -9.074 -3.032 -6.796 1.00 92.75 85 GLY A CA 1
ATOM 658 C C . GLY A 1 85 ? -10.186 -2.555 -5.855 1.00 92.75 85 GLY A C 1
ATOM 659 O O . GLY A 1 85 ? -11.363 -2.677 -6.182 1.00 92.75 85 GLY A O 1
ATOM 660 N N . ALA A 1 86 ? -9.820 -1.968 -4.714 1.00 92.88 86 ALA A N 1
ATOM 661 C CA . ALA A 1 86 ? -10.761 -1.400 -3.744 1.00 92.88 86 ALA A CA 1
ATOM 662 C C . ALA A 1 86 ? -11.151 0.065 -4.023 1.00 92.88 86 ALA A C 1
ATOM 664 O O . ALA A 1 86 ? -11.979 0.641 -3.305 1.00 92.88 86 ALA A O 1
ATOM 665 N N . LEU A 1 87 ? -10.531 0.694 -5.021 1.00 92.25 87 LEU A N 1
ATOM 666 C CA . LEU A 1 87 ? -10.765 2.091 -5.344 1.00 92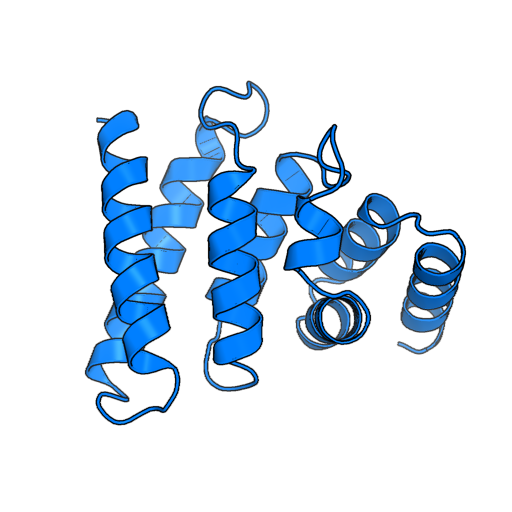.25 87 LEU A CA 1
ATOM 667 C C . LEU A 1 87 ? -12.097 2.261 -6.080 1.00 92.25 87 LEU A C 1
ATOM 669 O O . LEU A 1 87 ? -12.307 1.707 -7.156 1.00 92.25 87 LEU A O 1
ATOM 673 N N . ASP A 1 88 ? -12.962 3.111 -5.539 1.00 92.00 88 ASP A N 1
ATOM 674 C CA . ASP A 1 88 ? -14.154 3.583 -6.230 1.00 92.00 88 ASP A CA 1
ATOM 675 C C . ASP A 1 88 ? -13.825 4.887 -6.969 1.00 92.00 88 ASP A C 1
ATOM 677 O O . ASP A 1 88 ? -13.724 5.972 -6.388 1.00 92.00 88 ASP A O 1
ATOM 681 N N . ILE A 1 89 ? -13.653 4.773 -8.286 1.00 88.12 89 ILE A N 1
ATOM 682 C CA . ILE A 1 89 ? -13.320 5.895 -9.170 1.00 88.12 89 ILE A CA 1
ATOM 683 C C . ILE A 1 89 ? -14.457 6.913 -9.327 1.00 88.12 89 ILE A C 1
ATOM 685 O O . ILE A 1 89 ? -14.216 8.039 -9.769 1.00 88.12 89 ILE A O 1
ATOM 689 N N . GLN A 1 90 ? -15.687 6.549 -8.955 1.00 87.69 90 GLN A N 1
ATOM 690 C CA . GLN A 1 90 ? -16.851 7.434 -8.994 1.00 87.69 90 GLN A CA 1
ATOM 691 C C . GLN A 1 90 ? -17.111 8.117 -7.647 1.00 87.69 90 GLN A C 1
ATOM 693 O O . GLN A 1 90 ? -17.965 9.006 -7.567 1.00 87.69 90 GLN A O 1
ATOM 698 N N . HIS A 1 91 ? -16.350 7.767 -6.607 1.00 90.06 91 HIS A N 1
ATOM 699 C CA . HIS A 1 91 ? -16.546 8.292 -5.267 1.00 90.06 91 HIS A CA 1
ATOM 700 C C . HIS A 1 91 ? -16.347 9.814 -5.215 1.00 90.06 91 HIS A C 1
ATOM 702 O O . HIS A 1 91 ? -15.296 10.356 -5.571 1.00 90.06 91 HIS A O 1
ATOM 708 N N . SER A 1 92 ? -17.366 10.523 -4.725 1.00 86.88 92 SER A N 1
ATOM 709 C CA . SER A 1 92 ? -17.477 11.987 -4.809 1.00 86.88 92 SER A CA 1
ATOM 710 C C . SER A 1 92 ? -16.283 12.738 -4.212 1.00 86.88 92 SER A C 1
ATOM 712 O O . SER A 1 92 ? -15.844 13.736 -4.775 1.00 86.88 92 SER A O 1
ATOM 714 N N . SER A 1 93 ? -15.719 12.247 -3.105 1.00 84.25 93 SER A N 1
ATOM 715 C CA . SER A 1 93 ? -14.602 12.905 -2.409 1.00 84.25 93 SER A CA 1
ATOM 716 C C . SER A 1 93 ? -13.230 12.691 -3.061 1.00 84.25 93 SER A C 1
ATOM 718 O O . SER A 1 93 ? -12.297 13.438 -2.780 1.00 84.25 93 SER A O 1
ATOM 720 N N . THR A 1 94 ? -13.070 11.665 -3.899 1.00 88.62 94 THR A N 1
ATOM 721 C CA . THR A 1 94 ? -11.759 11.255 -4.440 1.00 88.62 94 THR A CA 1
ATOM 722 C C . THR A 1 94 ? -11.679 11.340 -5.956 1.00 88.62 94 THR A C 1
ATOM 724 O O . THR A 1 94 ? -10.568 11.423 -6.478 1.00 88.62 94 THR A O 1
ATOM 727 N N . ARG A 1 95 ? -12.815 11.406 -6.663 1.00 89.50 95 ARG A N 1
ATOM 728 C CA . ARG A 1 95 ? -12.899 11.427 -8.132 1.00 89.50 95 ARG A CA 1
ATOM 729 C C . ARG A 1 95 ? -11.964 12.440 -8.801 1.00 89.50 95 ARG A C 1
ATOM 731 O O . ARG A 1 95 ? -11.348 12.113 -9.808 1.00 89.50 95 ARG A O 1
ATOM 738 N N . GLU A 1 96 ? -11.813 13.648 -8.254 1.00 89.31 96 GLU A N 1
ATOM 739 C CA . GLU A 1 96 ? -10.917 14.665 -8.841 1.00 89.31 96 GLU A CA 1
ATOM 740 C C . GLU A 1 96 ? -9.419 14.396 -8.597 1.00 89.31 96 GLU A C 1
ATOM 742 O O . GLU A 1 96 ? -8.552 14.889 -9.327 1.00 89.31 96 GLU A O 1
ATOM 747 N N . HIS A 1 97 ? -9.107 13.638 -7.545 1.00 90.62 97 HIS A N 1
ATOM 748 C CA . HIS A 1 97 ? -7.748 13.356 -7.092 1.00 90.62 97 HIS A CA 1
ATOM 749 C C . HIS A 1 97 ? -7.195 12.086 -7.736 1.00 90.62 97 HIS A C 1
ATOM 751 O O . HIS A 1 97 ? -6.001 12.027 -8.041 1.00 90.62 97 HIS A O 1
ATOM 757 N N . VAL A 1 98 ? -8.064 11.099 -7.979 1.00 92.50 98 VAL A N 1
ATOM 758 C CA . VAL A 1 98 ? -7.719 9.799 -8.565 1.00 92.50 98 VAL A CA 1
ATOM 759 C C . VAL A 1 98 ? -6.853 9.937 -9.823 1.00 92.50 98 VAL A C 1
ATOM 761 O O . VAL A 1 98 ? -5.722 9.447 -9.790 1.00 92.50 98 VAL A O 1
ATOM 764 N N . PRO A 1 99 ? -7.265 10.641 -10.899 1.00 93.94 99 PRO A N 1
ATOM 765 C CA . PRO A 1 99 ? -6.476 10.671 -12.129 1.00 93.94 99 PRO A CA 1
ATOM 766 C C . PRO A 1 99 ? -5.097 11.309 -11.917 1.00 93.94 99 PRO A C 1
ATOM 768 O O . PRO A 1 99 ? -4.096 10.813 -12.430 1.00 93.94 99 PRO A O 1
ATOM 771 N N . LYS A 1 100 ? -5.005 12.361 -11.092 1.00 94.12 100 LYS A N 1
ATOM 772 C CA . LYS A 1 100 ? -3.735 13.041 -10.784 1.00 94.12 100 LYS A CA 1
ATOM 773 C C . LYS A 1 100 ? -2.764 12.116 -10.048 1.00 94.12 100 LYS A C 1
ATOM 775 O O . LYS A 1 100 ? -1.585 12.048 -10.406 1.00 94.12 100 LYS A O 1
ATOM 780 N N . VAL A 1 101 ? -3.249 11.396 -9.035 1.00 94.75 101 VAL A N 1
ATOM 781 C CA . VAL A 1 101 ? -2.426 10.456 -8.262 1.00 94.75 101 VAL A CA 1
ATOM 782 C C . VAL A 1 101 ? -2.000 9.279 -9.131 1.00 94.75 101 VAL A C 1
ATOM 784 O O . VAL A 1 101 ? -0.815 8.951 -9.166 1.00 94.75 101 VAL A O 1
ATOM 787 N N . LEU A 1 102 ? -2.924 8.700 -9.897 1.00 94.81 102 LEU A N 1
ATOM 788 C CA . LEU A 1 102 ? -2.645 7.578 -10.788 1.00 94.81 102 LEU A CA 1
ATOM 789 C C . LEU A 1 102 ? -1.637 7.934 -11.890 1.00 94.81 102 LEU A C 1
ATOM 791 O O . LEU A 1 102 ? -0.701 7.170 -12.120 1.00 94.81 102 LEU A O 1
ATOM 795 N N . LEU A 1 103 ? -1.744 9.114 -12.510 1.00 95.12 103 LEU A N 1
ATOM 796 C CA . LEU A 1 103 ? -0.759 9.601 -13.485 1.00 95.12 103 LEU A CA 1
ATOM 797 C C . LEU A 1 103 ? 0.634 9.782 -12.866 1.00 95.12 103 LEU A C 1
ATOM 799 O O . LEU A 1 103 ? 1.643 9.393 -13.467 1.00 95.12 103 LEU A O 1
ATOM 803 N N . SER A 1 104 ? 0.705 10.342 -11.654 1.00 95.19 104 SER A N 1
ATOM 804 C CA . SER A 1 104 ? 1.974 10.499 -10.935 1.00 95.19 104 SER A CA 1
ATOM 805 C C . SER A 1 104 ? 2.613 9.144 -10.626 1.00 95.19 104 SER A C 1
ATOM 807 O O . 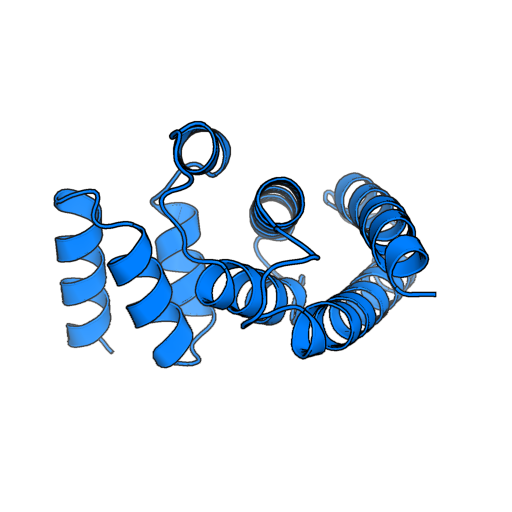SER A 1 104 ? 3.799 8.941 -10.894 1.00 95.19 104 SER A O 1
ATOM 809 N N . THR A 1 105 ? 1.822 8.195 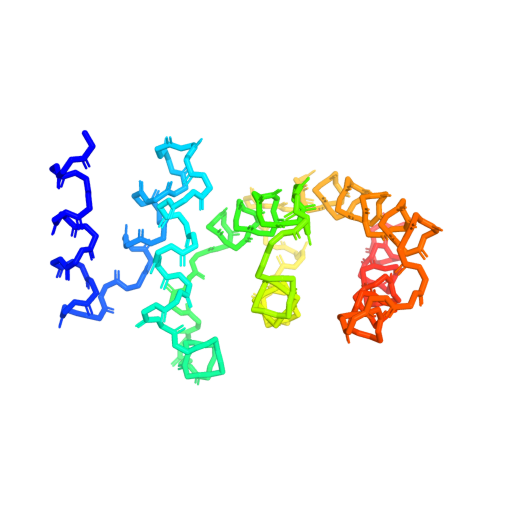-10.123 1.00 94.81 105 THR A N 1
ATOM 810 C CA . THR A 1 105 ? 2.276 6.834 -9.819 1.00 94.81 105 THR A CA 1
ATOM 811 C C . THR A 1 105 ? 2.718 6.099 -11.083 1.00 94.81 105 THR A C 1
ATOM 813 O O . THR A 1 105 ? 3.803 5.523 -11.100 1.00 94.81 105 THR A O 1
ATOM 816 N N . LEU A 1 106 ? 1.958 6.188 -12.180 1.00 95.62 106 LEU A N 1
ATOM 817 C CA . LEU A 1 106 ? 2.322 5.593 -13.470 1.00 95.62 106 LEU A CA 1
ATOM 818 C C . LEU A 1 106 ? 3.665 6.116 -13.988 1.00 95.62 106 LEU A C 1
ATOM 820 O O . LEU A 1 106 ? 4.491 5.344 -14.471 1.00 95.62 106 LEU A O 1
ATOM 824 N N . THR A 1 107 ? 3.899 7.423 -13.869 1.00 95.81 107 THR A N 1
ATOM 825 C CA . THR A 1 107 ? 5.161 8.048 -14.287 1.00 95.81 107 THR A CA 1
ATOM 826 C C . THR A 1 107 ? 6.343 7.487 -13.495 1.00 95.81 107 THR A C 1
ATOM 828 O O . THR A 1 107 ? 7.380 7.160 -14.072 1.00 95.81 107 THR A O 1
ATOM 831 N N . LYS A 1 108 ? 6.183 7.312 -12.179 1.00 94.44 108 LYS A N 1
ATOM 832 C CA . LYS A 1 108 ? 7.223 6.752 -11.303 1.00 94.44 108 LYS A CA 1
ATOM 833 C C . LYS A 1 108 ? 7.477 5.271 -11.577 1.00 94.44 108 LYS A C 1
ATOM 835 O O . LYS A 1 108 ? 8.635 4.868 -11.644 1.00 94.44 108 LYS A O 1
ATOM 840 N N . LEU A 1 109 ? 6.420 4.486 -11.801 1.00 94.44 109 LEU A N 1
ATOM 841 C CA . LEU A 1 109 ? 6.515 3.072 -12.182 1.00 94.44 109 LEU A CA 1
ATOM 842 C C . LEU A 1 109 ? 7.298 2.899 -13.490 1.00 94.44 109 LEU A C 1
ATOM 844 O O . LEU A 1 109 ? 8.264 2.138 -13.521 1.00 94.44 109 LEU A O 1
ATOM 848 N N . LYS A 1 110 ? 6.966 3.687 -14.521 1.00 95.19 110 LYS A N 1
ATOM 849 C CA . LYS A 1 110 ? 7.674 3.665 -15.810 1.00 95.19 110 LYS A CA 1
ATOM 850 C C . LYS A 1 110 ? 9.148 4.026 -15.662 1.00 95.19 110 LYS A C 1
ATOM 852 O O . LYS A 1 110 ? 10.010 3.312 -16.174 1.00 95.19 110 LYS A O 1
ATOM 857 N N . SER A 1 111 ? 9.450 5.098 -14.928 1.00 94.88 111 SER A N 1
ATOM 858 C CA . SER A 1 111 ? 10.833 5.499 -14.642 1.00 94.88 111 SER A CA 1
ATOM 859 C C . SER A 1 111 ? 11.603 4.399 -13.907 1.00 94.88 111 SER A C 1
ATOM 861 O O . SER A 1 111 ? 12.736 4.092 -14.278 1.00 94.88 111 SER A O 1
ATOM 863 N N . PHE A 1 112 ? 10.980 3.746 -12.921 1.00 94.00 112 PHE A N 1
ATOM 864 C CA . PHE A 1 112 ? 11.563 2.598 -12.228 1.00 94.00 112 PHE A CA 1
ATOM 865 C C . PHE A 1 112 ? 11.809 1.423 -13.183 1.00 94.00 112 PHE A C 1
ATOM 867 O O . PHE A 1 112 ? 12.888 0.832 -13.155 1.00 94.00 112 PHE A O 1
ATOM 874 N N . SER A 1 113 ? 10.853 1.104 -14.064 1.00 93.31 113 SER A N 1
ATOM 875 C CA . SER A 1 113 ? 10.997 -0.004 -15.011 1.00 93.31 113 SER A CA 1
ATOM 876 C C . SER A 1 113 ? 12.129 0.212 -16.015 1.00 93.31 113 SER A C 1
ATOM 878 O O . SER A 1 113 ? 12.735 -0.769 -16.451 1.00 93.31 113 SER A O 1
ATOM 880 N N . VAL A 1 114 ? 12.390 1.459 -16.411 1.00 94.94 114 VAL A N 1
ATOM 881 C CA . VAL A 1 114 ? 13.503 1.809 -17.306 1.00 94.94 114 VAL A CA 1
ATOM 882 C C . VAL A 1 114 ? 14.833 1.775 -16.555 1.00 94.94 114 VAL A C 1
ATOM 884 O O . VAL A 1 114 ? 15.809 1.238 -17.072 1.00 94.94 114 VAL A O 1
ATOM 887 N N . ALA A 1 115 ? 14.875 2.310 -15.333 1.00 94.75 115 ALA A N 1
ATOM 888 C CA . ALA A 1 115 ? 16.097 2.381 -14.535 1.00 94.75 115 ALA A CA 1
ATOM 889 C C . ALA A 1 115 ? 16.548 1.014 -13.991 1.00 94.75 115 ALA A C 1
ATOM 891 O O . ALA A 1 115 ? 17.745 0.766 -13.871 1.00 94.75 115 ALA A O 1
ATOM 892 N N . GLN A 1 116 ? 15.607 0.126 -13.652 1.00 93.38 116 GLN A N 1
ATOM 893 C CA . GLN A 1 116 ? 15.891 -1.163 -13.012 1.00 93.38 116 GLN A CA 1
ATOM 894 C C . GLN A 1 116 ? 15.215 -2.348 -13.735 1.00 93.38 116 GLN A C 1
ATOM 896 O O . GLN A 1 116 ? 14.390 -3.057 -13.151 1.00 93.38 116 GLN A O 1
ATOM 901 N N . PRO A 1 117 ? 15.573 -2.629 -15.003 1.00 92.44 117 PRO A N 1
ATOM 902 C CA . PRO A 1 117 ? 14.878 -3.620 -15.832 1.00 92.44 117 PRO A CA 1
ATOM 903 C C . PRO A 1 117 ? 14.991 -5.066 -15.319 1.00 92.44 117 PRO A C 1
ATOM 905 O O . PRO A 1 117 ? 14.134 -5.893 -15.629 1.00 92.44 117 PRO A O 1
ATOM 908 N N . ASN A 1 118 ? 16.016 -5.368 -14.516 1.00 94.50 118 ASN A N 1
ATOM 909 C CA . ASN A 1 118 ? 16.268 -6.698 -13.950 1.00 94.50 118 ASN A CA 1
ATOM 910 C C . ASN A 1 118 ? 15.828 -6.826 -12.479 1.00 94.50 118 ASN A C 1
ATOM 912 O O . ASN A 1 118 ? 16.142 -7.821 -11.830 1.00 94.50 118 ASN A O 1
ATOM 916 N N . HIS A 1 119 ? 15.125 -5.828 -11.928 1.00 94.44 119 HIS A N 1
ATOM 917 C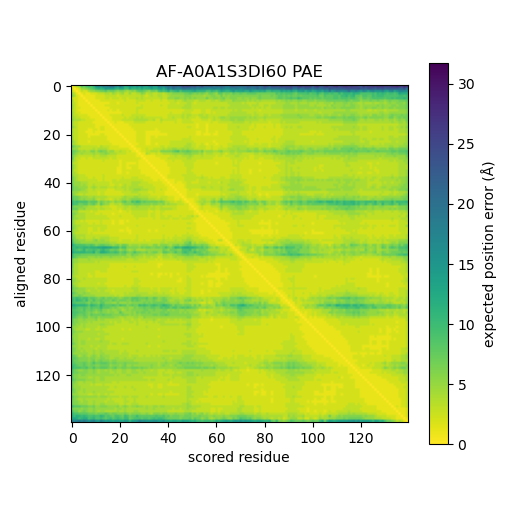 CA . HIS A 1 119 ? 14.692 -5.858 -10.532 1.00 94.44 119 HIS A CA 1
ATOM 918 C C . HIS A 1 119 ? 13.674 -6.991 -10.281 1.00 94.44 119 HIS A C 1
ATOM 920 O O . HIS A 1 119 ? 12.770 -7.179 -11.099 1.00 94.44 119 HIS A O 1
ATOM 926 N N . PRO A 1 120 ? 13.712 -7.703 -9.137 1.00 93.94 120 PRO A N 1
ATOM 927 C CA . PRO A 1 120 ? 12.766 -8.789 -8.842 1.00 93.94 120 PRO A CA 1
ATOM 928 C C . PRO A 1 120 ? 11.283 -8.385 -8.937 1.00 93.94 120 PRO A C 1
ATOM 930 O O . PRO A 1 120 ? 10.431 -9.170 -9.351 1.00 93.94 120 PRO A O 1
ATOM 933 N N . ALA A 1 121 ? 10.967 -7.131 -8.603 1.00 94.25 121 ALA A N 1
ATOM 934 C CA . ALA A 1 121 ? 9.607 -6.594 -8.672 1.00 94.25 121 ALA A CA 1
ATOM 935 C C . ALA A 1 121 ? 9.163 -6.142 -10.078 1.00 94.25 121 ALA A C 1
ATOM 937 O O . ALA A 1 121 ? 8.010 -5.751 -10.240 1.00 94.25 121 ALA A O 1
ATOM 938 N N . ILE A 1 122 ? 10.020 -6.200 -11.107 1.00 95.12 122 ILE A N 1
ATOM 939 C CA . ILE A 1 122 ? 9.743 -5.600 -12.425 1.00 95.12 122 ILE A CA 1
ATOM 940 C C . ILE A 1 122 ? 8.458 -6.126 -13.079 1.00 95.12 122 ILE A C 1
ATOM 942 O O . ILE A 1 122 ? 7.730 -5.380 -13.731 1.00 95.12 122 ILE A O 1
ATOM 946 N N . LYS A 1 123 ? 8.140 -7.412 -12.877 1.00 95.50 123 LYS A N 1
ATOM 947 C CA . LYS A 1 123 ? 6.904 -8.019 -13.390 1.00 95.50 123 LYS A CA 1
ATOM 948 C C . LYS A 1 123 ? 5.661 -7.403 -12.740 1.00 95.50 123 LYS A C 1
ATOM 950 O O . LYS A 1 123 ? 4.692 -7.133 -13.444 1.00 95.50 123 LYS A O 1
ATOM 955 N N . HIS A 1 124 ? 5.718 -7.141 -11.434 1.00 94.81 124 HIS A N 1
ATOM 956 C CA . HIS A 1 124 ? 4.641 -6.490 -10.686 1.00 94.81 124 HIS A CA 1
ATOM 957 C C . HIS A 1 124 ? 4.490 -5.028 -11.112 1.00 94.81 124 HIS A C 1
ATOM 959 O O . HIS A 1 124 ? 3.385 -4.596 -11.415 1.00 94.81 124 HIS A O 1
ATOM 965 N N . VAL A 1 125 ? 5.602 -4.303 -11.259 1.00 95.38 125 VAL A N 1
ATOM 966 C CA . VAL A 1 125 ? 5.608 -2.913 -11.748 1.00 95.38 125 VAL A CA 1
ATOM 967 C C . VAL A 1 125 ? 4.938 -2.808 -13.120 1.00 95.38 125 VAL A C 1
ATOM 969 O O . VAL A 1 125 ? 3.996 -2.040 -13.286 1.00 95.38 125 VAL A O 1
ATOM 972 N N . LYS A 1 126 ? 5.332 -3.648 -14.085 1.00 95.50 126 LYS A N 1
ATOM 973 C CA . LYS A 1 126 ? 4.720 -3.659 -15.425 1.00 95.50 126 LYS A CA 1
ATOM 974 C C . LYS A 1 126 ? 3.247 -4.069 -15.419 1.00 95.50 126 LYS A C 1
ATOM 976 O O . LYS A 1 126 ? 2.493 -3.626 -16.282 1.00 95.50 126 LYS A O 1
ATOM 981 N N . LYS A 1 127 ? 2.825 -4.934 -14.489 1.00 96.12 127 LYS A N 1
ATOM 982 C CA . LYS A 1 127 ? 1.401 -5.244 -14.285 1.00 96.12 127 LYS A CA 1
ATOM 983 C C . LYS A 1 127 ? 0.660 -3.979 -13.843 1.00 96.12 127 LYS A C 1
ATOM 985 O O . LYS A 1 127 ? -0.303 -3.601 -14.503 1.00 96.12 127 LYS A O 1
ATOM 990 N N . LEU A 1 128 ? 1.154 -3.302 -12.806 1.00 96.06 128 LEU A N 1
ATOM 991 C CA . LEU A 1 128 ? 0.560 -2.074 -12.274 1.00 96.06 128 LEU A CA 1
ATOM 992 C C . LEU A 1 128 ? 0.480 -0.959 -13.314 1.00 96.06 128 LEU A C 1
ATOM 994 O O . 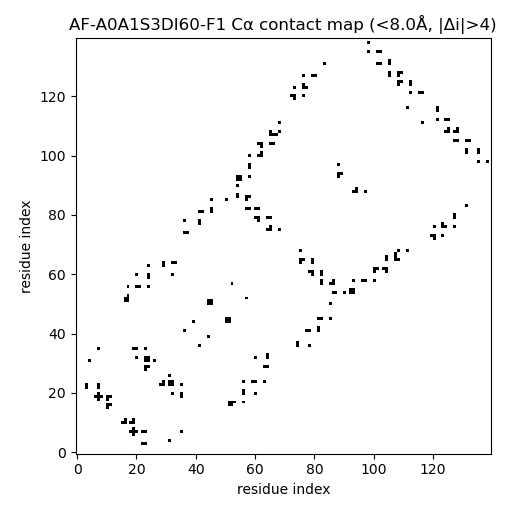LEU A 1 128 ? -0.549 -0.300 -13.405 1.00 96.06 128 LEU A O 1
ATOM 998 N N . GLU A 1 129 ? 1.514 -0.777 -14.140 1.00 95.81 129 GLU A N 1
ATOM 999 C CA . GLU A 1 129 ? 1.476 0.197 -15.237 1.00 95.81 129 GLU A CA 1
ATOM 1000 C C . GLU A 1 129 ? 0.254 -0.014 -16.142 1.00 95.81 129 GLU A C 1
ATOM 1002 O O . GLU A 1 129 ? -0.457 0.941 -16.448 1.00 95.81 129 GLU A O 1
ATOM 1007 N N . ARG A 1 130 ? -0.029 -1.268 -16.523 1.00 96.44 130 ARG A N 1
ATOM 1008 C CA . ARG A 1 130 ? -1.177 -1.605 -17.379 1.00 96.44 130 ARG A CA 1
ATOM 1009 C C . ARG A 1 130 ? -2.510 -1.420 -16.667 1.00 96.44 130 ARG A C 1
ATOM 1011 O O . ARG A 1 130 ? -3.446 -0.927 -17.288 1.00 96.44 130 ARG A O 1
ATOM 1018 N N . VAL A 1 131 ? -2.599 -1.813 -15.394 1.00 95.88 131 VAL A N 1
ATOM 1019 C CA . VAL A 1 131 ? -3.820 -1.646 -14.587 1.00 95.88 131 VAL A CA 1
ATOM 1020 C C . VAL A 1 131 ? -4.148 -0.162 -14.455 1.00 95.88 131 VAL A C 1
ATOM 1022 O O . VAL A 1 131 ? -5.249 0.251 -14.802 1.00 95.88 131 VAL A O 1
ATOM 1025 N N . ILE A 1 132 ? -3.170 0.657 -14.064 1.00 95.12 132 ILE A N 1
ATOM 1026 C CA . ILE A 1 132 ? -3.345 2.104 -13.910 1.00 95.12 132 ILE A CA 1
ATOM 1027 C C . ILE A 1 132 ? -3.719 2.762 -15.244 1.00 95.12 132 ILE A C 1
ATOM 1029 O O . ILE A 1 132 ? -4.605 3.608 -15.279 1.00 95.12 132 ILE A O 1
ATOM 1033 N N . GLN A 1 133 ? -3.101 2.356 -16.358 1.00 94.94 133 GLN A N 1
ATOM 1034 C CA . GLN A 1 133 ? -3.509 2.810 -17.694 1.00 94.94 133 GLN A CA 1
ATOM 1035 C C . GLN A 1 133 ? -4.929 2.370 -18.078 1.00 94.94 133 GLN A C 1
ATOM 1037 O O . GLN A 1 133 ? -5.585 3.047 -18.860 1.00 94.94 133 GLN A O 1
ATOM 1042 N N . GLY A 1 134 ? -5.398 1.223 -17.585 1.00 94.38 134 GLY A N 1
ATOM 1043 C CA . GLY A 1 134 ? -6.793 0.801 -17.703 1.00 94.38 134 GLY A CA 1
ATOM 1044 C C . GLY A 1 134 ? -7.717 1.778 -16.998 1.00 94.38 134 GLY A C 1
ATOM 1045 O O . GLY A 1 134 ? -8.531 2.405 -17.657 1.00 94.38 134 GLY A O 1
ATOM 1046 N N . VAL A 1 135 ? -7.494 1.972 -15.699 1.00 92.31 135 VAL A N 1
ATOM 1047 C CA . VAL A 1 135 ? -8.320 2.841 -14.852 1.00 92.31 135 VAL A CA 1
ATOM 1048 C C . VAL A 1 135 ? -8.335 4.288 -15.350 1.00 92.31 135 VAL A C 1
ATOM 1050 O O . VAL A 1 135 ? -9.368 4.941 -15.335 1.00 92.31 135 VAL A O 1
ATOM 1053 N N . LEU A 1 136 ? -7.200 4.810 -15.824 1.00 93.00 136 LEU A N 1
ATOM 1054 C CA . LEU A 1 136 ? -7.121 6.181 -16.337 1.00 93.00 136 LEU A CA 1
ATOM 1055 C C . LEU A 1 136 ? -7.978 6.422 -17.586 1.00 93.00 136 LEU A C 1
ATOM 1057 O O . LEU A 1 136 ? -8.412 7.552 -17.782 1.00 93.00 136 LEU A O 1
ATOM 1061 N N . ARG A 1 137 ? -8.247 5.390 -18.397 1.00 92.25 137 ARG A N 1
ATOM 1062 C CA . ARG A 1 137 ? -9.126 5.509 -19.572 1.00 92.25 137 ARG A CA 1
ATOM 1063 C C . ARG A 1 137 ? -10.588 5.729 -19.194 1.00 92.25 137 ARG A C 1
ATOM 1065 O O . ARG A 1 137 ? -11.325 6.285 -19.992 1.00 92.25 137 ARG A O 1
ATOM 1072 N N . ASP A 1 138 ? -10.994 5.363 -17.979 1.00 88.56 138 ASP A N 1
ATOM 1073 C CA . ASP A 1 138 ? -12.354 5.619 -17.484 1.00 88.56 138 ASP A CA 1
ATOM 1074 C C . ASP A 1 138 ? -12.581 7.100 -17.103 1.00 88.56 138 ASP A C 1
ATOM 1076 O O . ASP A 1 138 ? -13.696 7.494 -16.754 1.00 88.56 138 ASP A O 1
ATO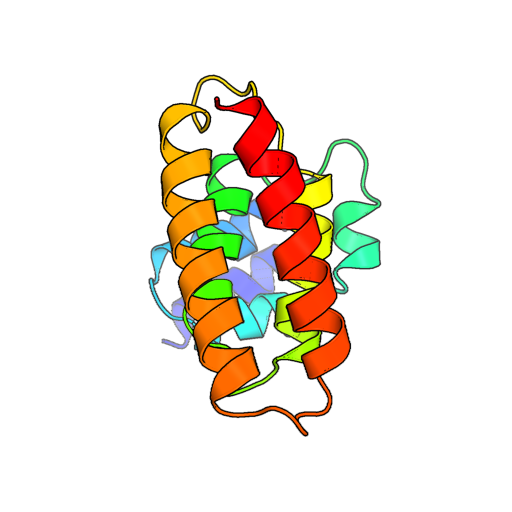M 1080 N N . PHE A 1 139 ? -11.526 7.926 -17.148 1.00 83.88 139 PHE A N 1
ATOM 1081 C CA . PHE A 1 139 ? -11.569 9.371 -16.893 1.00 83.88 139 PHE A CA 1
ATOM 1082 C C . PHE A 1 139 ? -11.445 10.228 -18.166 1.00 83.88 139 PHE A C 1
ATOM 1084 O O . PHE A 1 139 ? -11.478 11.456 -18.051 1.00 83.88 139 PHE A O 1
ATOM 1091 N N . GLU A 1 140 ? -11.269 9.605 -19.335 1.00 77.00 140 GLU A N 1
ATOM 1092 C CA . GLU A 1 140 ? -11.230 10.259 -20.656 1.00 77.00 140 GLU A CA 1
ATOM 1093 C C . GLU A 1 140 ? -12.644 10.426 -21.235 1.00 77.00 140 GLU A C 1
ATOM 1095 O O . GLU A 1 140 ? -12.906 11.509 -21.808 1.00 77.00 140 GLU A O 1
#

Radius of gyration: 14.65 Å; Cα contacts (8 Å, |Δi|>4): 144; chains: 1; bounding box: 34×25×41 Å

Mean predicted aligned error: 3.75 Å

Organism: Diaphorina citri (NCBI:txid121845)

Secondary structure (DSSP, 8-state):
-HHHHHHHHHHHHTT-HHHHHHHHHHTT-HHHHHHHHHHS-HHHHHTSSS-SS-HHHHHHHHHHHTT--SSSHHHHHHHHHHHHHT--TT-TTTTTTHHHHHHHHHHHHHHHHHH-TT-TTHHHHHHHHHHHHHHHHTT-

pLDDT: mean 92.21, std 4.88, range [57.44, 96.44]

Foldseek 3Di:
DVVLLVVLVVCVVVVLLQVNLVSQLVVVDLVSNVVSLVSDPLVVQLVDPVRSHDQVSLLSLLQSLLVDCPPPNQSSLSSVVSSLVNHDCPDPVCVVPLLVSLVVSLVSLVVCCVVCVPDPCNVSSVVSNVSSVVVNVVVD

Nearest PDB structures (foldseek):
  2vxg-assembly1_A  TM=9.370E-01  e=1.122E-06  Drosophila melanogaster
  2vxg-assembly2_B  TM=9.457E-01  e=5.362E-06  Drosophila melanogaster
  6nd4-assembly1_O  TM=6.131E-01  e=6.083E-02  Saccharomyces cerevisiae BY4741
  9e8g-assembly1_d  TM=3.942E-01  e=7.321E+00  Homo sapiens